Protein AF-A0A1A0DGX9-F1 (afdb_monomer_lite)

Organism: Acetobacter pasteurianus (NCBI:txid438)

Structure (mmCIF, N/CA/C/O backbone):
data_AF-A0A1A0DGX9-F1
#
_entry.id   AF-A0A1A0DGX9-F1
#
loop_
_atom_site.group_PDB
_atom_site.id
_atom_site.type_symbol
_atom_site.label_atom_id
_atom_site.label_alt_id
_atom_site.label_comp_id
_atom_site.label_asym_id
_atom_site.label_entity_id
_atom_site.label_seq_id
_atom_site.pdbx_PDB_ins_code
_atom_site.Cartn_x
_atom_site.Cartn_y
_atom_site.Cartn_z
_atom_site.occupancy
_atom_site.B_iso_or_equiv
_atom_site.auth_seq_id
_atom_site.auth_comp_id
_atom_site.auth_asym_id
_atom_site.auth_atom_id
_atom_site.pdbx_PDB_model_num
ATOM 1 N N . MET A 1 1 ? -10.417 -6.686 14.749 1.00 48.78 1 MET A N 1
ATOM 2 C CA . MET A 1 1 ? -10.429 -5.235 15.039 1.00 48.78 1 MET A CA 1
ATOM 3 C C . MET A 1 1 ? -9.191 -4.603 14.419 1.00 48.78 1 MET A C 1
ATOM 5 O O . MET A 1 1 ? -8.092 -5.002 14.777 1.00 48.78 1 MET A O 1
ATOM 9 N N . LEU A 1 2 ? -9.352 -3.672 13.473 1.00 55.84 2 LEU A N 1
ATOM 10 C CA . LEU A 1 2 ? -8.226 -2.951 12.851 1.00 55.84 2 LEU A CA 1
ATOM 11 C C . LEU A 1 2 ? -7.471 -2.059 13.850 1.00 55.84 2 LEU A C 1
ATOM 13 O O . LEU A 1 2 ? -6.260 -1.894 13.728 1.00 55.84 2 LEU A O 1
ATOM 17 N N . ALA A 1 3 ? -8.180 -1.570 14.875 1.00 53.19 3 ALA A N 1
ATOM 18 C CA . ALA A 1 3 ? -7.710 -0.617 15.884 1.00 53.19 3 ALA A CA 1
ATOM 19 C C . ALA A 1 3 ? -6.543 -1.093 16.779 1.00 53.19 3 ALA A C 1
ATOM 21 O O . ALA A 1 3 ? -6.087 -0.331 17.621 1.00 53.19 3 ALA A O 1
ATOM 22 N N . GLY A 1 4 ? -6.050 -2.325 16.614 1.00 63.97 4 GLY A N 1
ATOM 23 C CA . GLY A 1 4 ? -4.864 -2.826 17.324 1.00 63.97 4 GLY A CA 1
ATOM 24 C C . GLY A 1 4 ? -3.695 -3.235 16.425 1.00 63.97 4 GLY A C 1
ATOM 25 O O . GLY A 1 4 ? -2.631 -3.548 16.944 1.00 63.97 4 GLY A O 1
ATOM 26 N N . LYS A 1 5 ? -3.875 -3.267 15.095 1.00 80.81 5 LYS A N 1
ATOM 27 C CA . LYS A 1 5 ? -2.853 -3.765 14.154 1.00 80.81 5 LYS A CA 1
ATOM 28 C C . LYS A 1 5 ? -2.051 -2.642 13.495 1.00 80.81 5 LYS A C 1
ATOM 30 O O . LYS A 1 5 ? -0.867 -2.822 13.238 1.00 80.81 5 LYS A O 1
ATOM 35 N N . TYR A 1 6 ? -2.689 -1.505 13.230 1.00 84.81 6 TYR A N 1
ATOM 36 C CA . TYR A 1 6 ? -2.075 -0.356 12.567 1.00 84.81 6 TYR A CA 1
ATOM 37 C C . TYR A 1 6 ? -2.293 0.908 13.395 1.00 84.81 6 TYR A C 1
ATOM 39 O O . TYR A 1 6 ? -3.334 1.064 14.036 1.00 84.81 6 TYR A O 1
ATOM 47 N N . SER A 1 7 ? -1.309 1.806 13.388 1.00 88.94 7 SER A N 1
ATOM 48 C CA . SER A 1 7 ? -1.429 3.103 14.053 1.00 88.94 7 SER A CA 1
ATOM 49 C C . SER A 1 7 ? -2.437 3.999 13.321 1.00 88.94 7 SER A C 1
ATOM 51 O O . SER A 1 7 ? -2.677 3.829 12.124 1.00 88.94 7 SER A O 1
ATOM 53 N N . ILE A 1 8 ? -3.018 4.977 14.025 1.00 87.00 8 ILE A N 1
ATOM 54 C CA . ILE A 1 8 ? -3.953 5.946 13.423 1.00 87.00 8 ILE A CA 1
ATOM 55 C C . ILE A 1 8 ? -3.350 6.627 12.177 1.00 87.00 8 ILE A C 1
ATOM 57 O O . ILE A 1 8 ? -4.045 6.655 11.162 1.00 87.00 8 ILE A O 1
ATOM 61 N N . PRO A 1 9 ? -2.078 7.085 12.182 1.00 89.38 9 PRO A N 1
ATOM 62 C CA . PRO A 1 9 ? -1.457 7.650 10.984 1.00 89.38 9 PRO A CA 1
ATOM 63 C C . PRO A 1 9 ? -1.461 6.698 9.785 1.00 89.38 9 PRO A C 1
ATOM 65 O O . PRO A 1 9 ? -1.793 7.112 8.684 1.00 89.38 9 PRO A O 1
ATOM 68 N N . VAL A 1 10 ? -1.174 5.408 9.989 1.00 90.44 10 VAL A N 1
ATOM 69 C CA . VAL A 1 10 ? -1.174 4.412 8.902 1.00 90.44 10 VAL A CA 1
ATOM 70 C C . VAL A 1 10 ? -2.578 4.217 8.331 1.00 90.44 10 VAL A C 1
ATOM 72 O O . VAL A 1 10 ? -2.743 4.130 7.118 1.00 90.44 10 VAL A O 1
ATOM 75 N N . ILE A 1 11 ? -3.599 4.192 9.191 1.00 88.50 11 ILE A N 1
ATOM 76 C CA . ILE A 1 11 ? -5.002 4.081 8.769 1.00 88.50 11 ILE A CA 1
ATOM 77 C C . ILE A 1 11 ? -5.426 5.325 7.971 1.00 88.50 11 ILE A C 1
ATOM 79 O O . ILE A 1 11 ? -6.062 5.195 6.927 1.00 88.50 11 ILE A O 1
ATOM 83 N N . GLN A 1 12 ? -5.053 6.523 8.432 1.00 88.12 12 GLN A N 1
ATOM 84 C CA . GLN A 1 12 ? -5.353 7.784 7.745 1.00 88.12 12 GLN A CA 1
ATOM 85 C C . GLN A 1 12 ? -4.640 7.887 6.392 1.00 88.12 12 GLN A C 1
ATOM 87 O O . GLN A 1 12 ? -5.270 8.261 5.404 1.00 88.12 12 GLN A O 1
ATOM 92 N N . THR A 1 13 ? -3.362 7.507 6.323 1.00 91.25 13 THR A N 1
ATOM 93 C CA . THR A 1 13 ? -2.610 7.467 5.065 1.00 91.25 13 THR A CA 1
ATOM 94 C C . THR A 1 13 ? -3.213 6.454 4.097 1.00 91.25 13 THR A C 1
ATOM 96 O O . THR A 1 13 ? -3.448 6.798 2.944 1.00 91.25 13 THR A O 1
ATOM 99 N N . ALA A 1 14 ? -3.554 5.242 4.550 1.00 89.81 14 ALA A N 1
ATOM 100 C CA . ALA A 1 14 ? -4.185 4.236 3.691 1.00 89.81 14 ALA A CA 1
ATOM 101 C C . ALA A 1 14 ? -5.502 4.744 3.084 1.00 89.81 14 ALA A C 1
ATOM 103 O O . ALA A 1 14 ? -5.771 4.496 1.911 1.00 89.81 14 ALA A O 1
ATOM 104 N N . LEU A 1 15 ? -6.292 5.496 3.858 1.00 87.00 15 LEU A N 1
ATOM 105 C CA . LEU A 1 15 ? -7.529 6.109 3.380 1.00 87.00 15 LEU A CA 1
ATOM 106 C C . LEU A 1 15 ? -7.276 7.200 2.331 1.00 87.00 15 LEU A C 1
ATOM 108 O O . LEU A 1 15 ? -7.922 7.198 1.287 1.00 87.00 15 LEU A O 1
ATOM 112 N N . ARG A 1 16 ? -6.335 8.115 2.593 1.00 86.38 16 ARG A N 1
ATOM 113 C CA . ARG A 1 16 ? -5.978 9.194 1.657 1.00 86.38 16 ARG A CA 1
ATOM 114 C C . ARG A 1 16 ? -5.497 8.635 0.321 1.00 86.38 16 ARG A C 1
ATOM 116 O O . ARG A 1 16 ? -5.962 9.065 -0.727 1.00 86.38 16 ARG A O 1
ATOM 123 N N . VAL A 1 17 ? -4.595 7.663 0.378 1.00 88.31 17 VAL A N 1
ATOM 124 C CA . VAL A 1 17 ? -4.005 7.022 -0.800 1.00 88.31 17 VAL A CA 1
ATOM 125 C C . VAL A 1 17 ? -5.052 6.261 -1.599 1.00 88.31 17 VAL A C 1
ATOM 127 O O . VAL A 1 17 ? -5.076 6.354 -2.820 1.00 88.31 17 VAL A O 1
ATOM 130 N N . TRP A 1 18 ? -5.958 5.556 -0.921 1.00 85.44 18 TRP A N 1
ATOM 131 C CA . TRP A 1 18 ? -7.061 4.875 -1.588 1.00 85.44 18 TRP A CA 1
ATOM 132 C C . TRP A 1 18 ? -7.957 5.840 -2.377 1.00 85.44 18 TRP A C 1
ATOM 134 O O . TRP A 1 18 ? -8.248 5.573 -3.539 1.00 85.44 18 TRP A O 1
ATOM 144 N N . TYR A 1 19 ? -8.372 6.962 -1.777 1.00 81.88 19 TYR A N 1
ATOM 145 C CA . TYR A 1 19 ? -9.189 7.959 -2.483 1.00 81.88 19 TYR A CA 1
ATOM 146 C C . TYR A 1 19 ? -8.443 8.608 -3.644 1.00 81.88 19 TYR A C 1
ATOM 148 O O . TYR A 1 19 ? -9.023 8.788 -4.707 1.00 81.88 19 TYR A O 1
ATOM 156 N N . ALA A 1 20 ? -7.155 8.905 -3.471 1.00 81.62 20 ALA A N 1
ATOM 157 C CA . ALA A 1 20 ? -6.348 9.446 -4.554 1.00 81.62 20 ALA A CA 1
ATOM 158 C C . ALA A 1 20 ? -6.276 8.480 -5.749 1.00 81.62 20 ALA A C 1
ATOM 160 O O . ALA A 1 20 ? -6.409 8.928 -6.878 1.00 81.62 20 ALA A O 1
ATOM 161 N N . LEU A 1 21 ? -6.151 7.167 -5.521 1.00 75.56 21 LEU A N 1
ATOM 162 C CA . LEU A 1 21 ? -6.187 6.179 -6.607 1.00 75.56 21 LEU A CA 1
ATOM 163 C C . LEU A 1 21 ? -7.550 6.122 -7.315 1.00 75.56 21 LEU A C 1
ATOM 165 O O . LEU A 1 21 ? -7.584 6.010 -8.536 1.00 75.56 21 LEU A O 1
ATOM 169 N N . ASP A 1 22 ? -8.657 6.215 -6.571 1.00 72.75 22 ASP A N 1
ATOM 170 C CA . ASP A 1 22 ? -10.020 6.238 -7.138 1.00 72.75 22 ASP A CA 1
ATOM 171 C C . ASP A 1 22 ? -10.266 7.503 -7.982 1.00 72.75 22 ASP A C 1
ATOM 173 O O . ASP A 1 22 ? -10.938 7.461 -9.010 1.00 72.75 22 ASP A O 1
ATOM 177 N N . GLU A 1 23 ? -9.659 8.623 -7.586 1.00 73.00 23 GLU A N 1
ATOM 178 C CA . GLU A 1 23 ? -9.694 9.899 -8.309 1.00 73.00 23 GLU A CA 1
ATOM 179 C C . GLU A 1 23 ? -8.608 10.019 -9.399 1.00 73.00 23 GLU A C 1
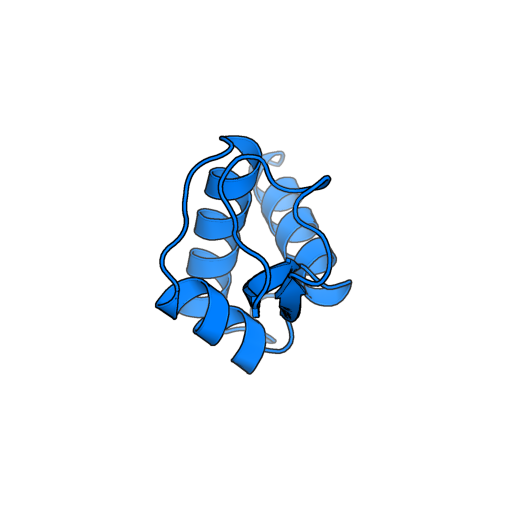ATOM 181 O O . GLU A 1 23 ? -8.454 11.090 -9.988 1.00 73.00 23 GLU A O 1
ATOM 186 N N . CYS A 1 24 ? -7.842 8.951 -9.673 1.00 64.81 24 CYS A N 1
ATOM 187 C CA . CYS A 1 24 ? -6.675 8.960 -10.570 1.00 64.81 24 CYS A CA 1
ATOM 188 C C . CYS A 1 24 ? -5.671 10.092 -10.261 1.00 64.81 24 CYS A C 1
ATOM 190 O O . CYS A 1 24 ? -5.036 10.654 -11.154 1.00 64.81 24 CYS A O 1
ATOM 192 N N . ASN A 1 25 ? -5.537 10.452 -8.988 1.00 71.38 25 ASN A N 1
ATOM 193 C CA . ASN A 1 25 ? -4.681 11.522 -8.508 1.00 71.38 25 ASN A CA 1
ATOM 194 C C . ASN A 1 25 ? -3.336 10.983 -7.999 1.00 71.38 25 ASN A C 1
ATOM 196 O O . ASN A 1 25 ? -3.237 9.878 -7.461 1.00 71.38 25 ASN A O 1
ATOM 200 N N . ARG A 1 26 ? -2.286 11.800 -8.127 1.00 66.31 26 ARG A N 1
ATOM 201 C CA . ARG A 1 26 ? -0.948 11.458 -7.637 1.00 66.31 26 ARG A CA 1
ATOM 202 C C . ARG A 1 26 ? -0.907 11.495 -6.114 1.00 66.31 26 ARG A C 1
ATOM 204 O O . ARG A 1 26 ? -1.388 12.431 -5.477 1.00 66.31 26 ARG A O 1
ATOM 211 N N . THR A 1 27 ? -0.266 10.490 -5.536 1.00 77.00 27 THR A N 1
ATOM 212 C CA . THR A 1 27 ? 0.018 10.406 -4.102 1.00 77.00 27 THR A CA 1
ATOM 213 C C . THR A 1 27 ? 1.476 10.729 -3.816 1.00 77.00 27 THR A C 1
ATOM 215 O O . THR A 1 27 ? 2.347 10.450 -4.638 1.00 77.00 27 THR A O 1
ATOM 218 N N . ASP A 1 28 ? 1.749 11.278 -2.634 1.00 83.88 28 ASP A N 1
ATOM 219 C CA . ASP A 1 28 ? 3.117 11.519 -2.173 1.00 83.88 28 ASP A CA 1
ATOM 220 C C . ASP A 1 28 ? 3.882 10.188 -2.011 1.00 83.88 28 ASP A C 1
ATOM 222 O O . ASP A 1 28 ? 3.331 9.191 -1.531 1.00 83.88 28 ASP A O 1
ATOM 226 N N . ALA A 1 29 ? 5.159 10.167 -2.397 1.00 85.00 29 ALA A N 1
ATOM 227 C CA . ALA A 1 29 ? 6.028 9.006 -2.238 1.00 85.00 29 ALA A CA 1
ATOM 228 C C . ALA A 1 29 ? 6.207 8.623 -0.758 1.00 85.00 29 ALA A C 1
ATOM 230 O O . ALA A 1 29 ? 6.280 7.434 -0.438 1.00 85.00 29 ALA A O 1
ATOM 231 N N . ASP A 1 30 ? 6.209 9.596 0.158 1.00 90.62 30 ASP A N 1
ATOM 232 C CA . ASP A 1 30 ? 6.337 9.330 1.595 1.00 90.62 30 ASP A CA 1
ATOM 233 C C . ASP A 1 30 ? 5.147 8.524 2.139 1.00 90.62 30 ASP A C 1
ATOM 235 O O . ASP A 1 30 ? 5.319 7.642 2.989 1.00 90.62 30 ASP A O 1
ATOM 239 N N . ASP A 1 31 ? 3.949 8.758 1.598 1.00 91.31 31 ASP A N 1
ATOM 240 C CA . ASP A 1 31 ? 2.754 7.987 1.934 1.00 91.31 31 ASP A CA 1
ATOM 241 C C . ASP A 1 31 ? 2.869 6.542 1.449 1.00 91.31 31 ASP A C 1
ATOM 243 O O . ASP A 1 31 ? 2.550 5.610 2.194 1.00 91.31 31 ASP A O 1
ATOM 247 N N . MET A 1 32 ? 3.376 6.340 0.230 1.00 91.06 32 MET A N 1
ATOM 248 C CA . MET A 1 32 ? 3.584 5.000 -0.323 1.00 91.06 32 MET A CA 1
ATOM 249 C C . MET A 1 32 ? 4.600 4.211 0.506 1.00 91.06 32 MET A C 1
ATOM 251 O O . MET A 1 32 ? 4.349 3.070 0.902 1.00 91.06 32 MET A O 1
ATOM 255 N N . ILE A 1 33 ? 5.723 4.848 0.846 1.00 92.31 33 ILE A N 1
ATOM 256 C CA . ILE A 1 33 ? 6.793 4.257 1.656 1.00 92.31 33 ILE A CA 1
ATOM 257 C C . ILE A 1 33 ? 6.286 3.919 3.062 1.00 92.31 33 ILE A C 1
ATOM 259 O O . ILE A 1 33 ? 6.643 2.876 3.620 1.00 92.31 33 ILE A O 1
ATOM 263 N N . LEU A 1 34 ? 5.452 4.774 3.663 1.00 93.81 34 LEU A N 1
ATOM 264 C CA . LEU A 1 34 ? 4.849 4.494 4.964 1.00 93.81 34 LEU A CA 1
ATOM 265 C C . LEU A 1 34 ? 3.976 3.232 4.911 1.00 93.81 34 LEU A C 1
ATOM 267 O O . LEU A 1 34 ? 4.062 2.389 5.809 1.00 93.81 34 LEU A O 1
ATOM 271 N N . LEU A 1 35 ? 3.159 3.078 3.869 1.00 93.31 35 LEU A N 1
ATOM 272 C CA . LEU A 1 35 ? 2.293 1.912 3.697 1.00 93.31 35 LEU A CA 1
ATOM 273 C C . LEU A 1 35 ? 3.091 0.638 3.381 1.00 93.31 35 LEU A C 1
ATOM 275 O O . LEU A 1 35 ? 2.803 -0.413 3.959 1.00 93.31 35 LEU A O 1
ATOM 279 N N . GLU A 1 36 ? 4.134 0.727 2.554 1.00 94.31 36 GLU A N 1
ATOM 280 C CA . GLU A 1 36 ? 5.081 -0.368 2.287 1.00 94.31 36 GLU A CA 1
ATOM 281 C C . GLU A 1 36 ? 5.737 -0.858 3.586 1.00 94.31 36 GLU A C 1
ATOM 283 O O . GLU A 1 36 ? 5.682 -2.047 3.902 1.00 94.31 36 GLU A O 1
ATOM 288 N N . LYS A 1 37 ? 6.269 0.057 4.410 1.00 94.38 37 LYS A N 1
ATOM 289 C CA . LYS A 1 37 ? 6.895 -0.275 5.706 1.00 94.38 37 LYS A CA 1
ATOM 290 C C . LYS A 1 37 ? 5.939 -0.945 6.694 1.00 94.38 37 LYS A C 1
ATOM 292 O O . LYS A 1 37 ? 6.389 -1.645 7.598 1.00 94.38 37 LYS A O 1
ATOM 297 N N . ASN A 1 38 ? 4.633 -0.745 6.527 1.00 93.94 38 ASN A N 1
ATOM 298 C CA . ASN A 1 38 ? 3.591 -1.394 7.323 1.00 93.94 38 ASN A CA 1
ATOM 299 C C . ASN A 1 38 ? 3.011 -2.652 6.648 1.00 93.94 38 ASN A C 1
ATOM 301 O O . ASN A 1 38 ? 2.020 -3.214 7.122 1.00 93.94 38 ASN A O 1
ATOM 305 N N . GLY A 1 39 ? 3.620 -3.114 5.553 1.00 93.56 39 GLY A N 1
ATOM 306 C CA . GLY A 1 39 ? 3.227 -4.322 4.833 1.00 93.56 39 GLY A CA 1
ATOM 307 C C . GLY A 1 39 ? 1.893 -4.196 4.099 1.00 93.56 39 GLY A C 1
ATOM 308 O O . GLY A 1 39 ? 1.231 -5.207 3.872 1.00 93.56 39 GLY A O 1
ATOM 309 N N . LEU A 1 40 ? 1.469 -2.976 3.761 1.00 93.62 40 LEU A N 1
ATOM 310 C CA . LEU A 1 40 ? 0.200 -2.697 3.076 1.00 93.62 40 LEU A CA 1
ATOM 311 C C . LEU A 1 40 ? 0.374 -2.490 1.569 1.00 93.62 40 LEU A C 1
ATOM 313 O O . LEU A 1 40 ? -0.589 -2.633 0.817 1.00 93.62 40 LEU A O 1
ATOM 317 N N . MET A 1 41 ? 1.590 -2.186 1.126 1.00 93.81 41 MET A N 1
ATOM 318 C CA . MET A 1 41 ? 1.921 -2.005 -0.281 1.00 93.81 41 MET A CA 1
ATOM 319 C C . MET A 1 41 ? 3.124 -2.846 -0.682 1.00 93.81 41 MET A C 1
ATOM 321 O O . MET A 1 41 ? 3.975 -3.168 0.149 1.00 93.81 41 MET A O 1
ATOM 325 N N . THR A 1 42 ? 3.166 -3.187 -1.963 1.00 93.06 42 THR A N 1
ATOM 326 C CA . THR A 1 42 ? 4.328 -3.763 -2.632 1.00 93.06 42 THR A CA 1
ATOM 327 C C . THR A 1 42 ? 4.904 -2.707 -3.558 1.00 93.06 42 THR A C 1
ATOM 329 O O . THR A 1 42 ? 4.156 -1.997 -4.228 1.00 93.06 42 THR A O 1
ATOM 332 N N . ARG A 1 43 ? 6.229 -2.604 -3.567 1.00 91.94 43 ARG A N 1
ATOM 333 C CA . ARG A 1 43 ? 6.977 -1.730 -4.459 1.00 91.94 43 ARG A CA 1
ATOM 334 C C . ARG A 1 43 ? 7.472 -2.523 -5.658 1.00 91.94 43 ARG A C 1
ATOM 336 O O . ARG A 1 43 ? 8.050 -3.594 -5.481 1.00 91.94 43 ARG A O 1
ATOM 343 N N . GLU A 1 44 ? 7.279 -1.973 -6.845 1.00 89.12 44 GLU A N 1
ATOM 344 C CA . GLU A 1 44 ? 7.711 -2.553 -8.113 1.00 89.12 44 GLU A CA 1
ATOM 345 C C . GLU A 1 44 ? 8.406 -1.482 -8.962 1.00 89.12 44 GLU A C 1
ATOM 347 O O . GLU A 1 44 ? 8.334 -0.284 -8.673 1.00 89.12 44 GLU A O 1
ATOM 352 N N . VAL A 1 45 ? 9.136 -1.926 -9.981 1.00 88.75 45 VAL A N 1
ATOM 353 C CA . VAL A 1 45 ? 9.759 -1.049 -10.975 1.00 88.75 45 VAL A CA 1
ATOM 354 C C . VAL A 1 45 ? 8.970 -1.198 -12.264 1.00 88.75 45 VAL A C 1
ATOM 356 O O . VAL A 1 45 ? 8.629 -2.314 -12.647 1.00 88.75 45 VAL A O 1
ATOM 359 N N . VAL A 1 46 ? 8.676 -0.087 -12.933 1.00 86.00 46 VAL A N 1
ATOM 360 C CA . VAL A 1 46 ? 7.983 -0.108 -14.222 1.00 86.00 46 VAL A CA 1
ATOM 361 C C . VAL A 1 46 ? 8.886 -0.781 -15.254 1.00 86.00 46 VAL A C 1
ATOM 363 O O . VAL A 1 46 ? 9.920 -0.233 -15.636 1.00 86.00 46 VAL A O 1
ATOM 366 N N . GLU A 1 47 ? 8.503 -1.979 -15.692 1.00 84.06 47 GLU A N 1
ATOM 367 C CA . GLU A 1 47 ? 9.198 -2.725 -16.753 1.00 84.06 47 GLU A CA 1
ATOM 368 C C . GLU A 1 47 ? 8.613 -2.431 -18.146 1.00 84.06 47 GLU A C 1
ATOM 370 O O . GLU A 1 47 ? 9.325 -2.520 -19.143 1.00 84.06 47 GLU A O 1
ATOM 375 N N . ASP A 1 48 ? 7.341 -2.025 -18.209 1.00 77.94 48 ASP A N 1
ATOM 376 C CA . ASP A 1 48 ? 6.623 -1.630 -19.425 1.00 77.94 48 ASP A CA 1
ATOM 377 C C . ASP A 1 48 ? 5.675 -0.460 -19.111 1.00 77.94 48 ASP A C 1
ATOM 379 O O . ASP A 1 48 ? 4.902 -0.513 -18.150 1.00 77.9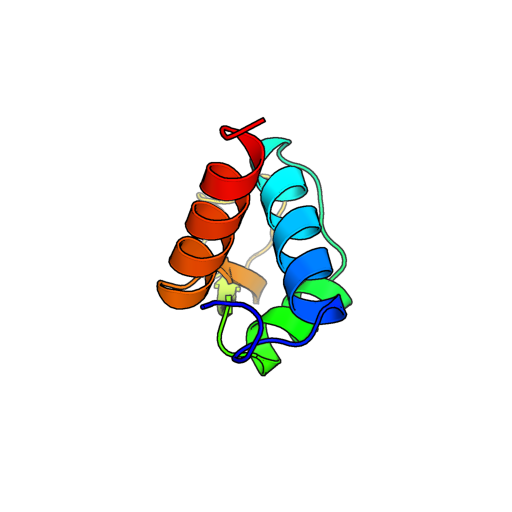4 48 ASP A O 1
ATOM 383 N N . THR A 1 49 ? 5.734 0.598 -19.920 1.00 70.50 49 THR A N 1
ATOM 384 C CA . THR A 1 49 ? 4.925 1.814 -19.765 1.00 70.50 49 THR A CA 1
ATOM 385 C C . THR A 1 49 ? 3.524 1.683 -20.362 1.00 70.50 49 THR A C 1
ATOM 387 O O . THR A 1 49 ? 2.681 2.538 -20.124 1.00 70.50 49 THR A O 1
ATOM 390 N N . ASN A 1 50 ? 3.206 0.594 -21.074 1.00 70.62 50 ASN A N 1
ATOM 391 C CA . ASN A 1 50 ? 1.873 0.389 -21.661 1.00 70.62 50 ASN A CA 1
ATOM 392 C C . ASN A 1 50 ? 0.724 0.411 -20.633 1.00 70.62 50 ASN A C 1
ATOM 394 O O . ASN A 1 50 ? -0.422 0.668 -20.998 1.00 70.62 50 ASN A O 1
ATOM 398 N N . ASN A 1 51 ? 1.020 0.139 -19.359 1.00 65.56 51 ASN A N 1
ATOM 399 C CA . ASN A 1 51 ? 0.037 0.127 -18.273 1.00 65.56 51 ASN A CA 1
ATOM 400 C C . ASN A 1 51 ? -0.070 1.465 -17.523 1.00 65.56 51 ASN A C 1
ATOM 402 O O . ASN A 1 51 ? -0.876 1.574 -16.599 1.00 65.56 51 ASN A O 1
ATOM 406 N N . PHE A 1 52 ? 0.734 2.467 -17.889 1.00 69.19 52 PHE A N 1
ATOM 407 C CA . PHE A 1 52 ? 0.842 3.725 -17.163 1.00 69.19 52 PHE A CA 1
ATOM 408 C C . PHE A 1 52 ? 1.031 4.894 -18.137 1.00 69.19 52 PHE A C 1
ATOM 410 O O . PHE A 1 52 ? 2.084 5.030 -18.748 1.00 69.19 52 PHE A O 1
ATOM 417 N N . GLU A 1 53 ? 0.031 5.771 -18.260 1.00 69.69 53 GLU A N 1
ATOM 418 C CA . GLU A 1 53 ? 0.095 6.912 -19.196 1.00 69.69 53 GLU A CA 1
ATOM 419 C C . GLU 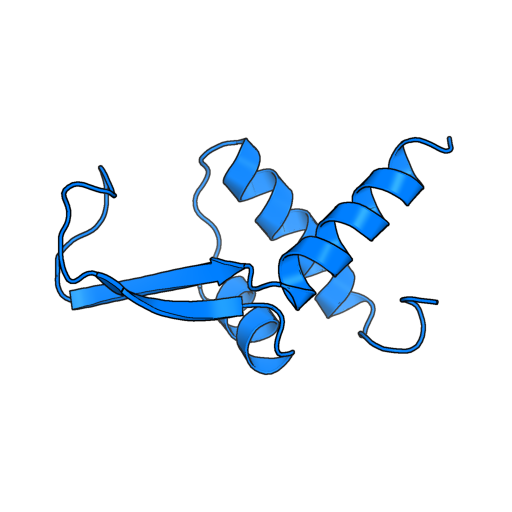A 1 53 ? 1.193 7.932 -18.840 1.00 69.69 53 GLU A C 1
ATOM 421 O O . GLU A 1 53 ? 1.693 8.634 -19.716 1.00 69.69 53 GLU A O 1
ATOM 426 N N . ASP A 1 54 ? 1.595 7.968 -17.568 1.00 75.00 54 ASP A N 1
ATOM 427 C CA . ASP A 1 54 ? 2.435 9.014 -16.978 1.00 75.00 54 ASP A CA 1
ATOM 428 C C . ASP A 1 54 ? 3.782 8.515 -16.434 1.00 75.00 54 ASP A C 1
ATOM 430 O O . ASP A 1 54 ? 4.510 9.309 -15.835 1.00 75.00 54 ASP A O 1
ATOM 434 N N . LEU A 1 55 ? 4.089 7.221 -16.570 1.00 79.06 55 LEU A N 1
ATOM 435 C CA . LEU A 1 55 ? 5.279 6.630 -15.955 1.00 79.06 55 LEU A CA 1
ATOM 436 C C . LEU A 1 55 ? 6.282 6.137 -16.990 1.00 79.06 55 LEU A C 1
ATOM 438 O O . LEU A 1 55 ? 5.918 5.610 -18.042 1.00 79.06 55 LEU A O 1
ATOM 442 N N . GLU A 1 56 ? 7.559 6.272 -16.652 1.00 84.00 56 GLU A N 1
ATOM 443 C CA . GLU A 1 56 ? 8.684 5.827 -17.468 1.00 84.00 56 GLU A CA 1
ATOM 444 C C . GLU A 1 56 ? 9.254 4.494 -16.963 1.00 84.00 56 GLU A C 1
ATOM 446 O O . GLU A 1 56 ? 9.237 4.177 -15.771 1.00 84.00 56 GLU A O 1
ATOM 451 N N . THR A 1 57 ? 9.805 3.688 -17.876 1.00 87.50 57 THR A N 1
ATOM 452 C CA . THR A 1 57 ? 10.528 2.465 -17.505 1.00 87.50 57 THR A CA 1
ATOM 453 C C . THR A 1 57 ? 11.660 2.796 -16.534 1.00 87.50 57 THR A C 1
ATOM 455 O O . THR A 1 57 ? 12.469 3.690 -16.780 1.00 87.50 57 THR A O 1
ATOM 458 N N . GLY A 1 58 ? 11.758 2.033 -15.446 1.00 86.50 58 GLY A N 1
ATOM 459 C CA . GLY A 1 58 ? 12.730 2.274 -14.379 1.00 86.50 58 GLY A CA 1
ATOM 460 C C . GLY A 1 58 ? 12.208 3.150 -13.239 1.00 86.50 58 GLY A C 1
ATOM 461 O O . GLY A 1 58 ? 12.856 3.210 -12.191 1.00 86.50 58 GLY A O 1
ATOM 4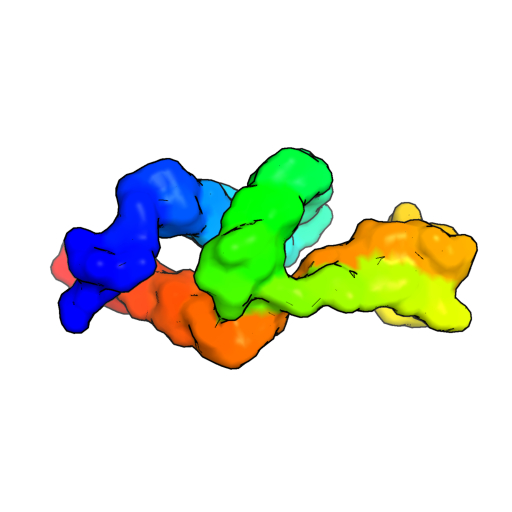62 N N . GLU A 1 59 ? 11.037 3.775 -13.386 1.00 85.06 59 GLU A N 1
ATOM 463 C CA . GLU A 1 59 ? 10.380 4.457 -12.274 1.00 85.06 59 GLU A CA 1
ATOM 464 C C . GLU A 1 59 ? 9.820 3.464 -11.253 1.00 85.06 59 GLU A C 1
ATOM 466 O O . GLU A 1 59 ? 9.527 2.303 -11.546 1.00 85.06 59 GLU A O 1
ATOM 471 N N . THR A 1 60 ? 9.713 3.926 -10.009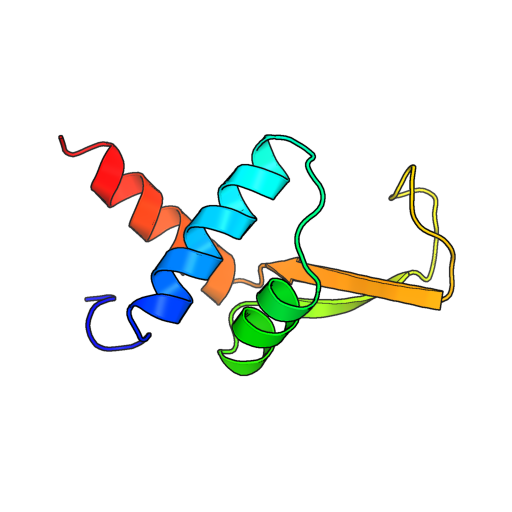 1.00 86.81 60 THR A N 1
ATOM 472 C CA . THR A 1 60 ? 9.189 3.128 -8.899 1.00 86.81 60 THR A CA 1
ATOM 473 C C . THR A 1 60 ? 7.695 3.360 -8.748 1.00 86.81 60 THR A C 1
ATOM 475 O O . THR A 1 60 ? 7.252 4.501 -8.630 1.00 86.81 60 THR A O 1
ATOM 478 N N . VAL A 1 61 ? 6.941 2.270 -8.663 1.00 86.38 61 VAL A N 1
ATOM 479 C CA . VAL A 1 61 ? 5.502 2.274 -8.395 1.00 86.38 61 VAL A CA 1
ATOM 480 C C . VAL A 1 61 ? 5.180 1.475 -7.146 1.00 86.38 61 VAL A C 1
ATOM 482 O O . VAL A 1 61 ? 5.910 0.561 -6.756 1.00 86.38 61 VAL A O 1
ATOM 485 N N . TRP A 1 62 ? 4.060 1.816 -6.515 1.00 89.38 62 TRP A N 1
ATOM 486 C CA . TRP A 1 62 ? 3.529 1.080 -5.378 1.00 89.38 62 TRP A CA 1
ATOM 487 C C . TRP A 1 62 ? 2.111 0.616 -5.669 1.00 89.38 62 TRP A C 1
ATOM 489 O O . TRP A 1 62 ? 1.266 1.380 -6.129 1.00 89.38 62 TRP A O 1
ATOM 499 N N . HIS A 1 63 ? 1.844 -0.639 -5.330 1.00 87.50 63 HIS A N 1
ATOM 500 C CA . HIS A 1 63 ? 0.531 -1.253 -5.450 1.00 87.50 63 HIS A CA 1
ATOM 501 C C . HIS A 1 63 ? 0.044 -1.691 -4.076 1.00 87.50 63 HIS A C 1
ATOM 503 O O . HIS A 1 63 ? 0.805 -2.247 -3.277 1.00 87.50 63 HIS A O 1
ATOM 509 N N . PHE A 1 64 ? -1.245 -1.492 -3.791 1.00 89.44 64 PHE A N 1
ATOM 510 C CA . PHE A 1 64 ? -1.849 -2.123 -2.623 1.00 89.44 64 PHE A CA 1
ATOM 511 C C . PHE A 1 64 ? -1.750 -3.643 -2.752 1.00 89.44 64 PHE A C 1
ATOM 5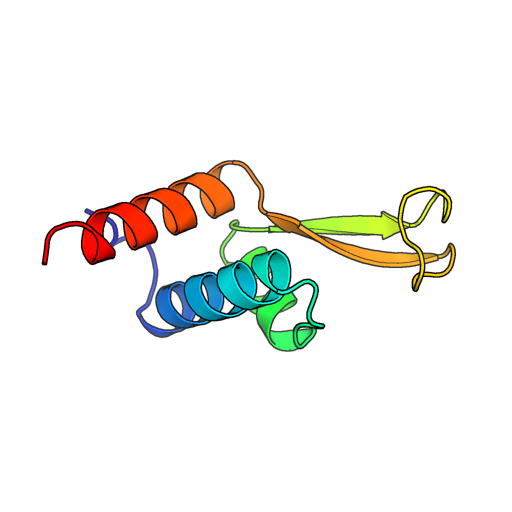13 O O . PHE A 1 64 ? -2.182 -4.237 -3.737 1.00 89.44 64 PHE A O 1
ATOM 520 N N . ASN A 1 65 ? -1.209 -4.292 -1.725 1.00 91.62 65 ASN A N 1
ATOM 521 C CA . ASN A 1 65 ? -1.201 -5.747 -1.658 1.00 91.62 65 ASN A CA 1
ATOM 522 C C . ASN A 1 65 ? -2.516 -6.261 -1.039 1.00 91.62 65 ASN A C 1
ATOM 524 O O . ASN A 1 65 ? -3.438 -5.493 -0.753 1.00 91.62 65 ASN A O 1
ATOM 528 N N . ALA A 1 66 ? -2.628 -7.571 -0.807 1.00 91.75 66 ALA A N 1
ATOM 529 C CA . ALA A 1 66 ? -3.834 -8.157 -0.216 1.00 91.75 66 ALA A CA 1
ATOM 530 C C . ALA A 1 66 ? -4.197 -7.555 1.161 1.00 91.75 66 ALA A C 1
ATOM 532 O O . ALA A 1 66 ? -5.375 -7.363 1.461 1.00 91.75 66 ALA A O 1
ATOM 533 N N . ALA A 1 67 ? -3.204 -7.220 1.994 1.00 91.12 67 ALA A N 1
ATOM 534 C CA . ALA A 1 67 ? -3.432 -6.601 3.299 1.00 91.12 67 ALA A CA 1
ATOM 535 C C . ALA A 1 67 ? -3.869 -5.134 3.170 1.00 91.12 67 ALA A C 1
ATOM 537 O O . ALA A 1 67 ? -4.770 -4.703 3.890 1.00 91.12 67 ALA A O 1
ATOM 538 N N . GLY A 1 68 ? -3.270 -4.399 2.232 1.00 89.88 68 GLY A N 1
ATOM 539 C CA . GLY A 1 68 ? -3.677 -3.049 1.851 1.00 89.88 68 GLY A CA 1
ATOM 540 C C . GLY A 1 68 ? -5.136 -2.967 1.413 1.00 89.88 68 GLY A C 1
ATOM 541 O O . GLY A 1 68 ? -5.916 -2.209 1.989 1.00 89.88 68 GLY A O 1
ATOM 542 N N . HIS A 1 69 ? -5.530 -3.828 0.472 1.00 88.56 69 HIS A N 1
ATOM 543 C CA . HIS A 1 69 ? -6.914 -3.936 0.010 1.00 88.56 69 HIS A CA 1
ATOM 544 C C . HIS A 1 69 ? -7.879 -4.317 1.137 1.00 88.56 69 HIS A C 1
ATOM 546 O O . HIS A 1 69 ? -8.949 -3.722 1.260 1.00 88.56 69 HIS A O 1
ATOM 552 N N . ALA A 1 70 ? -7.505 -5.272 1.995 1.00 88.75 70 ALA A N 1
ATOM 553 C CA . ALA A 1 70 ? -8.333 -5.665 3.132 1.00 88.75 70 ALA A CA 1
ATOM 554 C C . ALA A 1 70 ? -8.538 -4.510 4.128 1.00 88.75 70 ALA A C 1
ATOM 556 O O . ALA A 1 70 ? -9.643 -4.332 4.644 1.00 88.75 70 ALA A O 1
ATOM 557 N N . LEU A 1 71 ? -7.497 -3.708 4.384 1.00 88.00 71 LEU A N 1
ATOM 558 C CA . LEU A 1 71 ? -7.595 -2.514 5.220 1.00 88.00 71 LEU A CA 1
ATOM 559 C C . LEU A 1 71 ? -8.511 -1.465 4.576 1.00 88.00 71 LEU A C 1
ATOM 561 O O . LEU A 1 71 ? -9.440 -1.002 5.235 1.00 88.00 71 LEU A O 1
ATOM 565 N N . ALA A 1 72 ? -8.297 -1.131 3.301 1.00 83.69 72 ALA A N 1
ATOM 566 C CA . ALA A 1 72 ? -9.109 -0.151 2.582 1.00 83.69 72 ALA A CA 1
ATOM 567 C C . ALA A 1 72 ? -10.594 -0.557 2.532 1.00 83.69 72 ALA A C 1
ATOM 569 O O . ALA A 1 72 ? -11.473 0.246 2.852 1.00 83.69 72 ALA A O 1
ATOM 570 N N . ALA A 1 73 ? -10.888 -1.826 2.229 1.00 84.25 73 ALA A N 1
ATOM 571 C CA . ALA A 1 73 ? -12.249 -2.361 2.226 1.00 84.25 73 ALA A CA 1
ATOM 572 C C . ALA A 1 73 ? -12.911 -2.278 3.610 1.00 84.25 73 ALA A C 1
ATOM 574 O O . ALA A 1 73 ? -14.072 -1.886 3.734 1.00 84.25 73 ALA A O 1
ATOM 575 N N . ALA A 1 74 ? -12.170 -2.604 4.668 1.00 83.69 74 ALA A N 1
ATOM 576 C CA . ALA A 1 74 ? -12.679 -2.498 6.027 1.00 83.69 74 ALA A CA 1
ATOM 577 C C . ALA A 1 74 ? -12.920 -1.037 6.456 1.00 83.69 74 ALA A C 1
ATOM 579 O O . ALA A 1 74 ? -13.879 -0.791 7.184 1.00 83.69 74 ALA A O 1
ATOM 580 N N . ILE A 1 75 ? -12.131 -0.068 5.973 1.00 78.38 75 ILE A N 1
ATOM 581 C CA . ILE A 1 75 ? -12.403 1.363 6.190 1.00 78.38 75 ILE A CA 1
ATOM 582 C C . ILE A 1 75 ? -13.671 1.805 5.442 1.00 78.38 75 ILE A C 1
ATOM 584 O O . ILE A 1 75 ? -14.517 2.474 6.032 1.00 78.38 75 ILE A O 1
ATOM 588 N N . ARG A 1 76 ? -13.866 1.387 4.182 1.00 73.75 76 ARG A N 1
ATOM 589 C CA . ARG A 1 76 ? -15.087 1.703 3.410 1.00 73.75 76 ARG A CA 1
ATOM 590 C C . ARG A 1 76 ? -16.356 1.209 4.099 1.00 73.75 76 ARG A C 1
ATOM 592 O O . ARG A 1 76 ? -17.320 1.959 4.211 1.00 73.75 76 ARG A O 1
ATOM 599 N N . ASN A 1 77 ? -16.327 -0.017 4.618 1.00 70.50 77 ASN A N 1
ATOM 600 C CA . ASN A 1 77 ? -17.470 -0.607 5.314 1.00 70.50 77 ASN A CA 1
ATOM 601 C C . ASN A 1 77 ? -17.801 0.097 6.642 1.00 70.50 77 ASN A C 1
ATOM 603 O O . ASN A 1 77 ? -18.941 0.031 7.094 1.00 70.50 77 ASN A O 1
ATOM 607 N N . LEU A 1 78 ? -16.832 0.785 7.260 1.00 63.94 78 LEU A N 1
ATOM 608 C CA . LEU A 1 78 ? -17.086 1.650 8.418 1.00 63.94 78 LEU A CA 1
ATOM 609 C C . LEU A 1 78 ? -17.783 2.959 8.014 1.00 63.94 78 LEU A C 1
ATOM 611 O O . LEU A 1 78 ? -18.573 3.479 8.794 1.00 63.94 78 LEU A O 1
ATOM 615 N N . GLY A 1 79 ? -17.522 3.477 6.808 1.00 51.50 79 GLY A N 1
ATOM 616 C CA . GLY A 1 79 ? -18.145 4.697 6.281 1.00 51.50 79 GLY A CA 1
ATOM 617 C C . GLY A 1 79 ? -19.567 4.509 5.737 1.00 51.50 79 GLY A C 1
ATOM 618 O O . GLY A 1 79 ? -20.343 5.455 5.740 1.00 51.50 79 GLY A O 1
ATOM 619 N N . THR A 1 80 ? -19.939 3.298 5.311 1.00 47.78 80 THR A N 1
ATOM 620 C CA . THR A 1 80 ? -21.300 2.968 4.833 1.00 47.78 80 THR A CA 1
ATOM 621 C C . THR A 1 80 ? -22.273 2.568 5.947 1.00 47.78 80 THR A C 1
ATOM 623 O O . THR A 1 80 ? -23.428 2.266 5.666 1.00 47.78 80 THR A O 1
ATOM 626 N N . ALA A 1 81 ? -21.808 2.504 7.196 1.00 39.53 81 ALA A N 1
ATOM 627 C CA . ALA A 1 81 ? -22.620 2.157 8.364 1.00 39.53 81 ALA A CA 1
ATOM 628 C C . ALA A 1 81 ? -23.143 3.390 9.134 1.00 39.53 81 ALA A C 1
ATOM 630 O O . ALA A 1 81 ? -23.595 3.236 10.270 1.00 39.53 81 ALA A O 1
ATOM 631 N N . ALA A 1 82 ? -23.051 4.586 8.542 1.00 38.12 82 ALA A N 1
ATOM 632 C CA . ALA A 1 82 ? -23.547 5.847 9.097 1.00 38.12 82 ALA A CA 1
ATOM 633 C C . ALA A 1 82 ? -24.879 6.263 8.460 1.00 38.12 82 ALA A C 1
ATOM 635 O O . ALA A 1 82 ? -25.000 6.138 7.220 1.00 38.12 82 ALA A O 1
#

Sequence (82 aa):
MLAGKYSIPVIQTALRVWYALDECNRTDADDMILLEKNGLMTREVVEDTNNFEDLETGETVWHFNAAGHALAAAIRNLGTAA

Foldseek 3Di:
DVPPLDDPVLLVLLQVVVVCVVVVHDDDPVSLVSCVVSVQKDKDFPCDCPVPPPDDGRDIDIDGDPNSVVSNVVVVVVVVVD

pLDDT: mean 80.92, std 13.11, range [38.12, 94.38]

Radius of gyration: 13.54 Å; chains: 1; bounding box: 36×20×39 Å

Secondary structure (DSSP, 8-state):
-GGGTS-HHHHHHHHHHHHHHHTTPPPPHHHHHHHHHTTSEEEEE-S-GGG-TT--TT-EEEEE-HHHHHHHHHHHHHHTT-